Protein AF-A0A2V9LZD2-F1 (afdb_monomer)

pLDDT: mean 93.72, std 5.72, range [60.88, 98.38]

Radius of gyration: 17.39 Å; Cα contacts (8 Å, |Δi|>4): 161; chains: 1; bounding box: 40×26×59 Å

Structure (mmCIF, N/CA/C/O backbone):
data_AF-A0A2V9LZD2-F1
#
_entry.id   AF-A0A2V9LZD2-F1
#
loop_
_atom_site.group_PDB
_atom_site.id
_atom_site.type_symbol
_atom_site.label_atom_id
_atom_site.label_alt_id
_atom_site.label_comp_id
_atom_site.label_asym_id
_atom_site.label_entity_id
_atom_site.label_seq_id
_atom_site.pdbx_PDB_ins_code
_atom_site.Cartn_x
_atom_site.Cartn_y
_atom_site.Cartn_z
_atom_site.occupancy
_atom_site.B_iso_or_equiv
_atom_site.auth_seq_id
_atom_site.auth_comp_id
_atom_site.auth_asym_id
_atom_site.auth_atom_id
_atom_site.pdbx_PDB_model_num
ATOM 1 N N . MET A 1 1 ? 17.054 -5.452 39.200 1.00 61.38 1 MET A N 1
ATO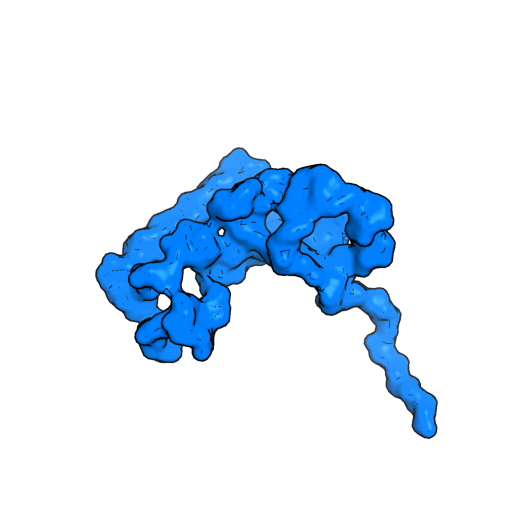M 2 C CA . MET A 1 1 ? 16.977 -4.293 38.286 1.00 61.38 1 MET A CA 1
ATOM 3 C C . MET A 1 1 ? 15.505 -4.018 38.043 1.00 61.38 1 MET A C 1
ATOM 5 O O . MET A 1 1 ? 14.839 -4.906 37.532 1.00 61.38 1 MET A O 1
ATOM 9 N N . MET A 1 2 ? 14.978 -2.873 38.482 1.00 60.88 2 MET A N 1
ATOM 10 C CA . MET A 1 2 ? 13.674 -2.409 37.992 1.00 60.88 2 MET A CA 1
ATOM 11 C C . MET A 1 2 ? 13.887 -1.893 36.565 1.00 60.88 2 MET A C 1
ATOM 13 O O . MET A 1 2 ? 14.880 -1.208 36.324 1.00 60.88 2 MET A O 1
ATOM 17 N N . GLY A 1 3 ? 13.041 -2.322 35.625 1.00 75.19 3 GLY A N 1
ATOM 18 C CA . GLY A 1 3 ? 13.155 -1.955 34.212 1.00 75.19 3 GLY A CA 1
ATOM 19 C C . GLY A 1 3 ? 13.044 -0.446 34.010 1.00 75.19 3 GLY A C 1
ATOM 20 O O . GLY A 1 3 ? 12.364 0.234 34.777 1.00 75.19 3 GLY A O 1
ATOM 21 N N . VAL A 1 4 ? 13.742 0.063 32.997 1.00 83.00 4 VAL A N 1
ATOM 22 C CA . VAL A 1 4 ? 13.623 1.454 32.548 1.00 83.00 4 VAL A CA 1
ATOM 23 C C . VAL A 1 4 ? 12.194 1.672 32.040 1.00 83.00 4 VAL A C 1
ATOM 25 O O . VAL A 1 4 ? 11.663 0.829 31.316 1.00 83.00 4 VAL A O 1
ATOM 28 N N . ASP A 1 5 ? 11.556 2.766 32.459 1.00 87.50 5 ASP A N 1
ATOM 29 C CA . ASP A 1 5 ? 10.272 3.197 31.904 1.00 87.50 5 ASP A CA 1
ATOM 30 C C . ASP A 1 5 ? 10.512 3.812 30.518 1.00 87.50 5 ASP A C 1
ATOM 32 O O . ASP A 1 5 ? 11.096 4.888 30.396 1.00 87.50 5 ASP A O 1
ATOM 36 N N . GLU A 1 6 ? 10.084 3.101 29.476 1.00 87.56 6 GLU A N 1
ATOM 37 C CA . GLU A 1 6 ? 10.204 3.502 28.066 1.00 87.56 6 GLU A CA 1
ATOM 38 C C . GLU A 1 6 ? 8.985 4.325 27.585 1.00 87.56 6 GLU A C 1
ATOM 40 O O . GLU A 1 6 ? 8.823 4.586 26.389 1.00 87.56 6 GLU A O 1
ATOM 45 N N . GLY A 1 7 ? 8.104 4.734 28.505 1.00 89.44 7 GLY A N 1
ATOM 46 C CA . GLY A 1 7 ? 6.898 5.502 28.223 1.00 89.44 7 GLY A CA 1
ATOM 47 C C . GLY A 1 7 ? 5.656 4.645 27.930 1.00 89.44 7 GLY A C 1
ATOM 48 O O . GLY A 1 7 ? 5.675 3.414 28.018 1.00 89.44 7 GLY A O 1
ATOM 49 N N . PRO A 1 8 ? 4.519 5.286 27.593 1.00 90.88 8 PRO A N 1
ATOM 50 C CA . PRO A 1 8 ? 3.256 4.583 27.404 1.00 90.88 8 PRO A CA 1
ATOM 51 C C . PRO A 1 8 ? 3.283 3.661 26.179 1.00 90.88 8 PRO A C 1
ATOM 53 O O . PRO A 1 8 ? 3.869 3.973 25.140 1.00 90.88 8 PRO A O 1
ATOM 56 N N . ALA A 1 9 ? 2.553 2.545 26.263 1.00 89.31 9 ALA A N 1
ATOM 57 C CA . ALA A 1 9 ? 2.388 1.618 25.149 1.00 89.31 9 ALA A CA 1
ATOM 58 C C . ALA A 1 9 ? 1.769 2.322 23.925 1.00 89.31 9 ALA A C 1
ATOM 60 O O . ALA A 1 9 ? 0.589 2.675 23.911 1.00 89.31 9 ALA A O 1
ATOM 61 N N . ALA A 1 10 ? 2.568 2.499 22.872 1.00 90.25 10 ALA A N 1
ATOM 62 C CA . ALA A 1 10 ? 2.152 3.196 21.654 1.00 90.25 10 ALA A CA 1
ATOM 63 C C . ALA A 1 10 ? 1.600 2.263 20.553 1.00 90.25 10 ALA A C 1
ATOM 65 O O . ALA A 1 10 ? 1.087 2.749 19.542 1.00 90.25 10 ALA A O 1
ATOM 66 N N . TYR A 1 11 ? 1.655 0.938 20.750 1.00 92.25 11 TYR A N 1
ATOM 67 C CA . TYR A 1 11 ? 1.210 -0.085 19.782 1.00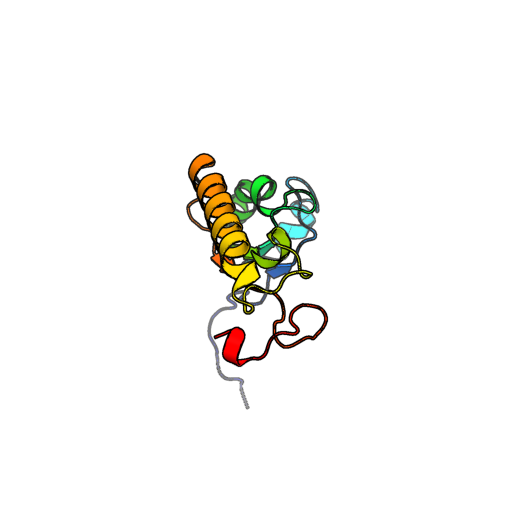 92.25 11 TYR A CA 1
ATOM 68 C C . TYR A 1 11 ? 1.935 -0.001 18.429 1.00 92.25 11 TYR A C 1
ATOM 70 O O . TYR A 1 11 ? 1.380 -0.356 17.395 1.00 92.25 11 TYR A O 1
ATOM 78 N N . ARG A 1 12 ? 3.189 0.475 18.430 1.00 89.69 12 ARG A N 1
ATOM 79 C CA . ARG A 1 12 ? 3.952 0.833 17.215 1.00 89.69 12 ARG A CA 1
ATOM 80 C C . ARG A 1 12 ? 4.127 -0.327 16.226 1.00 89.69 12 ARG A C 1
ATOM 82 O O . ARG A 1 12 ? 4.301 -0.067 15.047 1.00 89.69 12 ARG A O 1
ATOM 89 N N . ALA A 1 13 ? 4.061 -1.569 16.706 1.00 92.06 13 ALA A N 1
ATOM 90 C CA . ALA A 1 13 ? 4.199 -2.785 15.904 1.00 92.06 13 ALA A CA 1
ATOM 91 C C . ALA A 1 13 ? 2.857 -3.429 15.500 1.00 92.06 13 ALA A C 1
ATOM 93 O O . ALA A 1 13 ? 2.848 -4.541 14.985 1.00 92.06 13 ALA A O 1
ATOM 94 N N . THR A 1 14 ? 1.719 -2.770 15.742 1.00 95.94 14 THR A N 1
ATOM 95 C CA . THR A 1 14 ? 0.417 -3.306 15.316 1.00 95.94 14 THR A CA 1
ATOM 96 C C . THR A 1 14 ? 0.123 -2.846 13.896 1.00 95.94 14 THR A C 1
ATOM 98 O O . THR A 1 14 ? -0.478 -1.790 13.685 1.00 95.94 14 THR A O 1
ATOM 101 N N . GLY A 1 15 ? 0.564 -3.630 12.922 1.00 95.31 15 GLY A N 1
ATOM 102 C CA . GLY A 1 15 ? 0.261 -3.408 11.518 1.00 95.31 15 GLY A CA 1
ATOM 103 C C . GLY A 1 15 ? -0.011 -4.712 10.789 1.00 95.31 15 GLY A C 1
ATOM 104 O O . GLY A 1 15 ? 0.377 -5.783 11.256 1.00 95.31 15 GLY A O 1
ATOM 105 N N . PHE A 1 16 ? -0.693 -4.605 9.655 1.00 95.69 16 PHE A N 1
ATOM 106 C CA . PHE A 1 16 ? -1.098 -5.750 8.847 1.00 95.69 16 PHE A CA 1
ATOM 107 C C . PHE A 1 16 ? -0.640 -5.557 7.408 1.00 95.69 16 PHE A C 1
ATOM 109 O O . PHE A 1 16 ? -0.748 -4.461 6.857 1.00 95.69 16 PHE A O 1
ATOM 116 N N . LEU A 1 17 ? -0.120 -6.63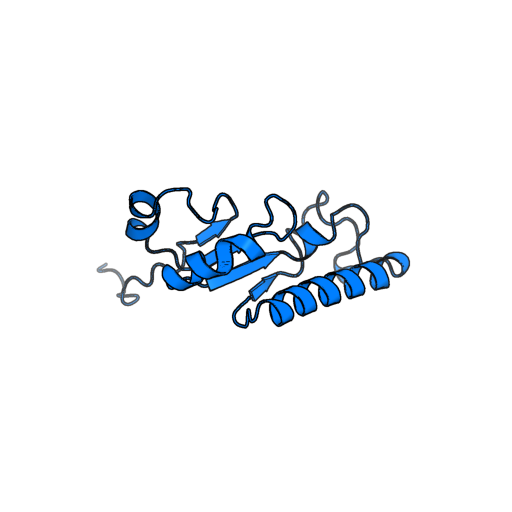0 6.825 1.00 95.25 17 LEU A N 1
ATOM 117 C CA . LEU A 1 17 ? 0.246 -6.715 5.420 1.00 95.25 17 LEU A CA 1
ATOM 118 C C . LEU A 1 17 ? -0.847 -7.534 4.729 1.00 95.25 17 LEU A C 1
ATOM 120 O O . LEU A 1 17 ? -1.013 -8.715 5.040 1.00 95.25 17 LEU A O 1
ATOM 124 N N . HIS A 1 18 ? -1.606 -6.887 3.843 1.00 92.38 18 HIS A N 1
ATOM 125 C CA . HIS A 1 18 ? -2.788 -7.455 3.177 1.00 92.38 18 HIS A CA 1
ATOM 126 C C . HIS A 1 18 ? -3.826 -8.037 4.158 1.00 92.38 18 HIS A C 1
ATOM 128 O O . HIS A 1 18 ? -3.850 -7.705 5.348 1.00 92.38 18 HIS A O 1
ATOM 134 N N . SER A 1 19 ? -4.693 -8.924 3.653 1.00 85.69 19 SER A N 1
ATOM 135 C CA . SER A 1 19 ? -5.706 -9.660 4.432 1.00 85.69 19 SER A CA 1
ATOM 136 C C . SER A 1 19 ? -6.749 -8.747 5.080 1.00 85.69 19 SER A C 1
ATOM 138 O O . SER A 1 19 ? -7.256 -9.019 6.172 1.00 85.69 19 SER A O 1
ATOM 140 N N . PHE A 1 20 ? -7.065 -7.649 4.398 1.00 90.44 20 PHE A N 1
ATOM 141 C CA . PHE A 1 20 ? -7.986 -6.628 4.867 1.00 90.44 20 PHE A CA 1
ATOM 142 C C . PHE A 1 20 ? -8.884 -6.177 3.719 1.00 90.44 20 PHE A C 1
ATOM 144 O O . PHE A 1 20 ? -8.400 -5.769 2.668 1.00 90.44 20 PHE A O 1
ATOM 151 N N . SER A 1 21 ? -10.196 -6.236 3.927 1.00 93.31 21 SER A N 1
ATOM 152 C CA . SER A 1 21 ? -11.202 -5.790 2.964 1.00 93.31 21 SER A CA 1
ATOM 153 C C . SER A 1 21 ? -12.094 -4.704 3.579 1.00 93.31 21 SER A C 1
ATOM 155 O O . SER A 1 21 ? -11.989 -4.411 4.777 1.00 93.31 21 SER A O 1
ATOM 157 N N . PRO A 1 22 ? -13.031 -4.113 2.820 1.00 95.50 22 PRO A N 1
ATOM 158 C CA . PRO A 1 22 ? -13.962 -3.130 3.372 1.00 95.50 22 PRO A CA 1
ATOM 159 C C . PRO A 1 22 ? -14.860 -3.666 4.497 1.00 95.50 22 PRO A C 1
ATOM 161 O O . PRO A 1 22 ? -15.442 -2.874 5.230 1.00 95.50 22 PRO A O 1
ATOM 164 N N . THR A 1 23 ? -14.999 -4.988 4.645 1.00 94.88 23 THR A N 1
ATOM 165 C CA . THR A 1 23 ? -15.918 -5.600 5.625 1.00 94.88 23 THR A CA 1
ATOM 166 C C . THR A 1 23 ? -15.335 -6.785 6.396 1.00 94.88 23 THR A C 1
ATOM 168 O O . THR A 1 23 ? -15.930 -7.207 7.387 1.00 94.88 23 THR A O 1
ATOM 171 N N . ALA A 1 24 ? -14.182 -7.322 5.986 1.00 94.62 24 ALA A N 1
ATOM 172 C CA . ALA A 1 24 ? -13.546 -8.479 6.611 1.00 94.62 24 ALA A CA 1
ATOM 173 C C . ALA A 1 24 ? -12.062 -8.213 6.941 1.00 94.62 24 ALA A C 1
ATOM 175 O O . ALA A 1 24 ? -11.408 -7.446 6.233 1.00 94.62 24 ALA A O 1
ATOM 176 N N . PRO A 1 25 ? -11.515 -8.821 8.010 1.00 95.06 25 PRO A N 1
ATOM 177 C CA . PRO A 1 25 ? -12.255 -9.430 9.129 1.00 95.06 25 PRO A CA 1
ATOM 178 C C . PRO A 1 25 ? -13.160 -8.397 9.821 1.00 95.06 25 PRO A C 1
ATOM 180 O O . PRO A 1 25 ? -12.986 -7.207 9.587 1.00 95.06 25 PRO A O 1
ATOM 183 N N . SER A 1 26 ? -14.148 -8.813 10.620 1.00 96.56 26 SER A N 1
ATOM 184 C CA . SER A 1 26 ? -15.074 -7.870 11.271 1.00 96.56 26 SER A CA 1
ATOM 185 C C . SER A 1 26 ? -14.360 -6.947 12.266 1.00 96.56 26 SER A C 1
ATOM 187 O O . SER A 1 26 ? -13.303 -7.285 12.804 1.00 96.56 26 SER A O 1
ATOM 189 N N . ASP A 1 27 ? -14.948 -5.783 12.547 1.00 96.31 27 ASP A N 1
ATOM 190 C CA . ASP A 1 27 ? -14.361 -4.806 13.475 1.00 96.31 27 ASP A CA 1
ATOM 191 C C . ASP A 1 27 ? -14.187 -5.360 14.898 1.00 96.31 27 ASP A C 1
ATOM 193 O O . ASP A 1 27 ? -13.216 -5.006 15.562 1.00 96.31 27 ASP A O 1
ATOM 197 N N . ASP A 1 28 ? -15.027 -6.306 15.329 1.00 97.44 28 ASP A N 1
ATOM 198 C CA . ASP A 1 28 ? -14.880 -6.994 16.623 1.00 97.44 28 ASP A CA 1
ATOM 199 C C . ASP A 1 28 ? -13.560 -7.772 16.749 1.00 97.44 28 ASP A C 1
ATOM 201 O O . ASP A 1 28 ? -13.086 -8.017 17.857 1.00 97.44 28 ASP A O 1
ATOM 205 N N . LEU A 1 29 ? -12.942 -8.147 15.624 1.00 96.56 29 LEU A N 1
ATOM 206 C CA . LEU A 1 29 ? -11.624 -8.783 15.589 1.00 96.56 29 LEU A CA 1
ATOM 207 C C . LEU A 1 29 ? -10.493 -7.767 15.395 1.00 96.56 29 LEU A C 1
ATOM 209 O O . LEU A 1 29 ? -9.387 -7.987 15.882 1.00 96.56 29 LEU A O 1
ATOM 213 N N . VAL A 1 30 ? -10.752 -6.660 14.693 1.00 96.44 30 VAL A N 1
ATOM 214 C CA . VAL A 1 30 ? -9.721 -5.679 14.311 1.00 96.44 30 VAL A CA 1
ATOM 215 C C . VAL A 1 30 ? -9.515 -4.613 15.384 1.00 96.44 30 VAL A C 1
ATOM 217 O O . VAL A 1 30 ? -8.379 -4.328 15.765 1.00 96.44 30 VAL A O 1
ATOM 220 N N . VAL A 1 31 ? -10.596 -4.023 15.897 1.00 96.50 31 VAL A N 1
ATOM 221 C CA . VAL A 1 31 ? -10.553 -2.909 16.856 1.00 96.50 31 VAL A CA 1
ATOM 222 C C . VAL A 1 31 ? -9.772 -3.264 18.129 1.00 96.50 31 VAL A C 1
ATOM 224 O O . VAL A 1 31 ? -8.935 -2.450 18.537 1.00 96.50 31 VAL A O 1
ATOM 227 N N . PRO A 1 32 ? -9.932 -4.459 18.741 1.00 96.38 32 PRO A N 1
ATOM 228 C CA . PRO A 1 32 ? -9.174 -4.817 19.941 1.00 96.38 32 PRO A CA 1
ATOM 229 C C . PRO A 1 32 ? -7.654 -4.844 19.741 1.00 96.38 32 PRO A C 1
ATOM 231 O O . PRO A 1 32 ? -6.914 -4.633 20.704 1.00 96.38 32 PRO A O 1
ATOM 234 N N . LEU A 1 33 ? -7.184 -5.064 18.507 1.00 95.69 33 LEU A N 1
ATOM 235 C CA . LEU A 1 33 ? -5.757 -5.113 18.181 1.00 95.69 33 LEU A CA 1
ATOM 236 C C . LEU A 1 33 ? -5.115 -3.721 18.172 1.00 95.69 33 LEU A C 1
ATOM 238 O O . LEU A 1 33 ? -3.905 -3.626 18.340 1.00 95.69 33 LEU A O 1
ATOM 242 N N . LYS A 1 34 ? -5.909 -2.645 18.056 1.00 96.25 34 LYS A N 1
ATOM 243 C CA . LYS A 1 34 ? -5.446 -1.244 17.986 1.00 96.25 34 LYS A CA 1
AT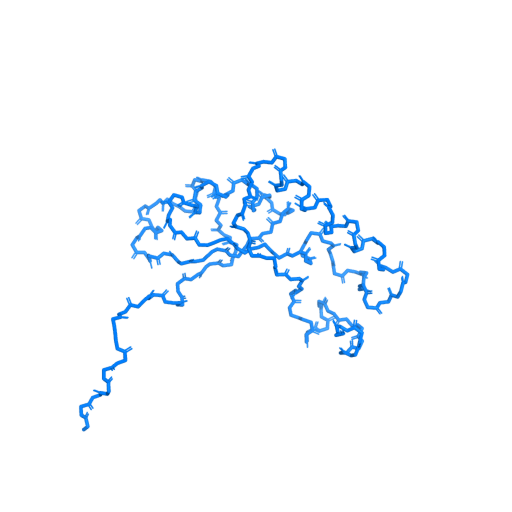OM 244 C C . LYS A 1 34 ? -4.501 -1.004 16.793 1.00 96.25 34 LYS A C 1
ATOM 246 O O . LYS A 1 34 ? -3.358 -0.578 17.000 1.00 96.25 34 LYS A O 1
ATOM 251 N N . PRO A 1 35 ? -4.955 -1.279 15.551 1.00 96.44 35 PRO A N 1
ATOM 252 C CA . PRO A 1 35 ? -4.138 -1.122 14.349 1.00 96.44 35 PRO A CA 1
ATOM 253 C C . PRO A 1 35 ? -3.540 0.280 14.249 1.00 96.44 35 PRO A C 1
ATOM 255 O O . PRO A 1 35 ? -4.204 1.283 14.510 1.00 96.44 35 PRO A O 1
ATOM 258 N N . ARG A 1 36 ? -2.279 0.352 13.828 1.00 96.81 36 ARG A N 1
ATOM 259 C CA . ARG A 1 36 ? -1.583 1.608 13.526 1.00 96.81 36 ARG A CA 1
ATOM 260 C C . ARG A 1 36 ? -1.320 1.791 12.040 1.00 96.81 36 ARG A C 1
ATOM 262 O O . ARG A 1 36 ? -1.224 2.933 11.595 1.00 96.81 36 ARG A O 1
ATOM 269 N N . MET A 1 37 ? -1.221 0.701 11.283 1.00 97.12 37 MET A N 1
ATOM 270 C CA . MET A 1 37 ? -0.906 0.745 9.859 1.00 97.12 37 MET A CA 1
ATOM 271 C C . MET A 1 37 ? -1.451 -0.475 9.114 1.00 97.12 37 MET A C 1
ATOM 273 O O . MET A 1 37 ? -1.439 -1.586 9.639 1.00 97.12 37 MET A O 1
ATOM 277 N N . PHE A 1 38 ? -1.864 -0.261 7.871 1.00 97.44 38 PHE A N 1
ATOM 278 C CA . PHE A 1 38 ? -2.137 -1.318 6.903 1.00 97.44 38 PHE A CA 1
ATOM 279 C C . PHE A 1 38 ? -1.268 -1.094 5.668 1.00 97.44 38 PHE A C 1
ATOM 281 O O . PHE A 1 38 ? -1.299 -0.001 5.100 1.00 97.44 38 PHE A O 1
ATOM 288 N N . ARG A 1 39 ? -0.504 -2.112 5.267 1.00 97.75 39 ARG A N 1
ATOM 289 C CA . ARG A 1 39 ? 0.256 -2.133 4.015 1.00 97.75 39 ARG A CA 1
ATOM 290 C C . ARG A 1 39 ? -0.523 -2.946 2.988 1.00 97.75 39 ARG A C 1
ATOM 292 O O . ARG A 1 39 ? -0.720 -4.144 3.183 1.00 97.75 39 ARG A O 1
ATOM 299 N N . LEU A 1 40 ? -0.995 -2.277 1.944 1.00 96.75 40 LEU A N 1
ATOM 300 C CA . LEU A 1 40 ? -1.967 -2.791 0.979 1.00 96.75 40 LEU A CA 1
ATOM 301 C C . LEU A 1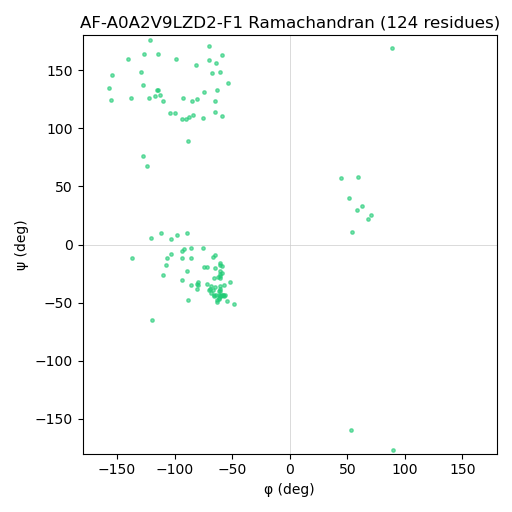 40 ? -1.449 -2.646 -0.455 1.00 96.75 40 LEU A C 1
ATOM 303 O O . LEU A 1 40 ? -0.518 -1.885 -0.721 1.00 96.75 40 LEU A O 1
ATOM 307 N N . ASN A 1 41 ? -2.084 -3.358 -1.382 1.00 94.38 41 ASN A N 1
ATOM 308 C CA . ASN A 1 41 ? -1.767 -3.306 -2.807 1.00 94.38 41 ASN A CA 1
ATOM 309 C C . ASN A 1 41 ? -2.934 -2.710 -3.628 1.00 94.38 41 ASN A C 1
ATOM 311 O O . ASN A 1 41 ? -4.062 -2.631 -3.141 1.00 94.38 41 ASN A O 1
ATOM 315 N N . ALA A 1 42 ? -2.673 -2.294 -4.870 1.00 94.62 42 ALA A N 1
ATOM 316 C CA . ALA A 1 42 ? -3.676 -1.684 -5.755 1.00 94.62 42 ALA A CA 1
ATOM 317 C C . ALA A 1 42 ? -4.218 -2.626 -6.850 1.00 94.62 42 ALA A C 1
ATOM 319 O O . ALA A 1 42 ? -4.964 -2.181 -7.718 1.00 94.62 42 ALA A O 1
ATOM 320 N N . VAL A 1 43 ? -3.834 -3.909 -6.850 1.00 89.69 43 VAL A N 1
ATOM 321 C CA . VAL A 1 43 ? -4.137 -4.855 -7.941 1.00 89.69 43 VAL A CA 1
ATOM 322 C C . VAL A 1 43 ? -4.959 -6.040 -7.443 1.00 89.69 43 VAL A C 1
ATOM 324 O O . VAL A 1 43 ? -6.118 -6.186 -7.825 1.00 89.69 43 VAL A O 1
ATOM 327 N N . PHE A 1 44 ? -4.393 -6.871 -6.570 1.00 82.12 44 PHE A N 1
ATOM 328 C CA . PHE A 1 44 ? -5.087 -7.974 -5.910 1.00 82.12 44 PHE A CA 1
ATOM 329 C C . PHE A 1 44 ? -6.178 -7.425 -4.991 1.00 82.12 44 PHE A C 1
ATOM 331 O O . PHE A 1 44 ? -5.888 -6.711 -4.031 1.00 82.12 44 PHE A O 1
ATOM 338 N N . ASP A 1 45 ? -7.432 -7.723 -5.337 1.00 84.44 45 ASP A N 1
ATOM 339 C CA . ASP A 1 45 ? -8.662 -7.260 -4.673 1.00 84.44 45 ASP A CA 1
ATOM 340 C C . ASP A 1 45 ? -8.792 -5.739 -4.510 1.00 84.44 45 ASP A C 1
ATOM 342 O O . ASP A 1 45 ? -9.711 -5.245 -3.853 1.00 84.44 45 ASP A O 1
ATOM 346 N N . ASN A 1 46 ? -7.907 -4.983 -5.163 1.00 91.75 46 ASN A N 1
ATOM 347 C CA . ASN A 1 46 ? -7.884 -3.534 -5.135 1.00 91.75 46 ASN A CA 1
ATOM 348 C C . ASN A 1 46 ? -7.902 -2.956 -3.702 1.00 91.75 46 ASN A C 1
ATOM 350 O O . ASN A 1 46 ? -8.630 -2.001 -3.402 1.00 91.75 46 ASN A O 1
ATOM 354 N N . GLU A 1 47 ? -7.155 -3.590 -2.792 1.00 94.50 47 GLU A N 1
ATOM 355 C CA . GLU A 1 47 ? -7.224 -3.341 -1.348 1.00 94.50 47 GLU A CA 1
ATOM 356 C C . GLU A 1 47 ? -7.021 -1.862 -1.005 1.00 94.50 47 GLU A C 1
ATOM 358 O O . GLU A 1 47 ? -7.813 -1.284 -0.266 1.00 94.50 47 GLU A O 1
ATOM 363 N N . ALA A 1 48 ? -5.986 -1.217 -1.549 1.00 95.38 48 ALA A N 1
ATOM 364 C CA . ALA A 1 48 ? -5.652 0.159 -1.196 1.00 95.38 48 ALA A CA 1
ATOM 365 C C . ALA A 1 48 ? -6.794 1.136 -1.516 1.00 95.38 48 ALA A C 1
ATOM 367 O O . ALA A 1 48 ? -7.077 2.043 -0.731 1.00 95.38 48 ALA A O 1
ATOM 368 N N . TRP A 1 49 ? -7.491 0.932 -2.638 1.00 96.12 49 TRP A N 1
ATOM 369 C CA . TRP A 1 49 ? -8.574 1.822 -3.050 1.00 96.12 49 TRP A CA 1
ATOM 370 C C . TRP A 1 49 ? -9.880 1.523 -2.329 1.00 96.12 49 TRP A C 1
ATOM 372 O O . TRP A 1 49 ? -10.606 2.441 -1.949 1.00 96.12 49 TRP A O 1
ATOM 382 N N . THR A 1 50 ? -10.175 0.245 -2.106 1.00 96.31 50 THR A N 1
ATOM 383 C CA . THR A 1 50 ? -11.434 -0.172 -1.484 1.00 96.31 50 THR A CA 1
ATOM 384 C C . THR A 1 50 ? -11.411 -0.013 0.037 1.00 96.31 50 THR A C 1
ATOM 386 O O . THR A 1 50 ? -12.433 0.321 0.639 1.00 96.31 50 THR A O 1
ATOM 389 N N . CYS A 1 51 ? -10.251 -0.182 0.674 1.00 96.94 51 CYS A N 1
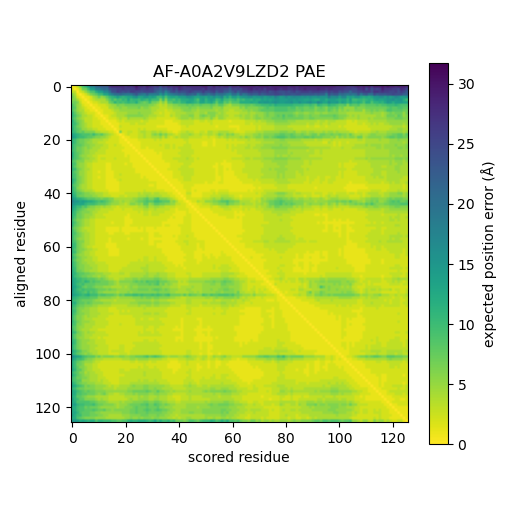ATOM 390 C CA . CYS A 1 51 ? -10.115 -0.178 2.130 1.00 96.94 51 CYS A CA 1
ATOM 391 C C . CYS A 1 51 ? -9.755 1.181 2.733 1.00 96.94 51 CYS A C 1
ATOM 393 O O . CYS A 1 51 ? -9.853 1.319 3.955 1.00 96.94 51 CYS A O 1
ATOM 395 N N . TYR A 1 52 ? -9.369 2.186 1.934 1.00 97.44 52 TYR A N 1
ATOM 396 C CA . TYR A 1 52 ? -8.889 3.482 2.438 1.00 97.44 52 TYR A CA 1
ATOM 397 C C . TYR A 1 52 ? -9.813 4.085 3.505 1.00 97.44 52 TYR A C 1
ATOM 399 O O . TYR A 1 52 ? -9.369 4.400 4.610 1.00 97.44 52 TYR A O 1
ATOM 407 N N . ALA A 1 53 ? -11.116 4.180 3.221 1.00 96.75 53 ALA A N 1
ATOM 408 C CA . ALA A 1 53 ? -12.089 4.753 4.151 1.00 96.75 53 ALA A CA 1
ATOM 409 C C . ALA A 1 53 ? -12.114 4.012 5.498 1.00 96.75 53 ALA A C 1
ATOM 411 O O . ALA A 1 53 ? -12.104 4.644 6.555 1.00 96.75 53 ALA A O 1
ATOM 412 N N . ARG A 1 54 ? -12.076 2.675 5.467 1.00 97.12 54 ARG A N 1
ATOM 413 C CA . ARG A 1 54 ? -12.075 1.844 6.674 1.00 97.12 54 ARG A CA 1
ATOM 414 C C . ARG A 1 54 ? -10.775 1.990 7.464 1.00 97.12 54 ARG A C 1
ATOM 416 O O . ARG A 1 54 ? -10.816 2.130 8.683 1.00 97.12 54 ARG A O 1
ATOM 423 N N . VAL A 1 55 ? -9.625 2.037 6.788 1.00 97.38 55 VAL A N 1
ATOM 424 C CA . VAL A 1 55 ? -8.325 2.304 7.431 1.00 97.38 55 VAL A CA 1
ATOM 425 C C . VAL A 1 55 ? -8.365 3.629 8.199 1.00 97.38 55 VAL A C 1
ATOM 427 O O . VAL A 1 55 ? -7.930 3.690 9.352 1.00 97.38 55 VAL A O 1
ATOM 430 N N . LYS A 1 56 ? -8.948 4.678 7.602 1.00 97.19 56 LYS A N 1
ATOM 431 C CA . LYS A 1 56 ? -9.087 5.987 8.256 1.00 97.19 56 LYS A CA 1
ATOM 432 C C . LYS A 1 56 ? -10.087 5.971 9.410 1.00 97.19 56 LYS A C 1
ATOM 434 O O . LYS A 1 56 ? -9.801 6.566 10.445 1.00 97.19 56 LYS A O 1
ATOM 439 N N . GLN A 1 57 ? -11.201 5.251 9.287 1.00 96.69 57 GLN A N 1
ATOM 440 C CA . GLN A 1 57 ? -12.158 5.058 10.387 1.00 96.69 57 GLN A C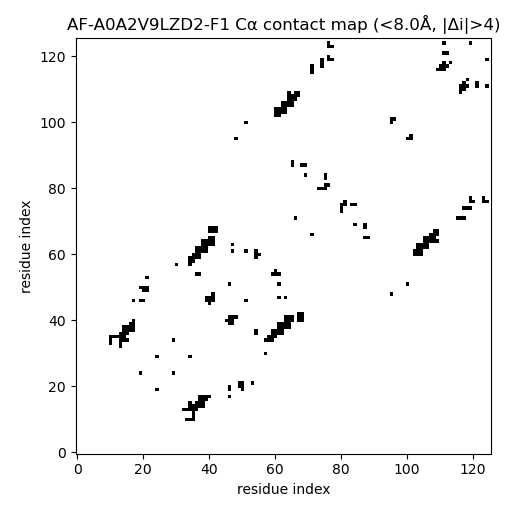A 1
ATOM 441 C C . GLN A 1 57 ? -11.525 4.360 11.599 1.00 96.69 57 GLN A C 1
ATOM 443 O O . GLN A 1 57 ? -11.826 4.714 12.736 1.00 96.69 57 GLN A O 1
ATOM 448 N N . LEU A 1 58 ? -10.599 3.425 11.368 1.00 96.38 58 LEU A N 1
ATOM 449 C CA . LEU A 1 58 ? -9.825 2.759 12.421 1.00 96.38 58 LEU A CA 1
ATOM 450 C C . LEU A 1 58 ? -8.718 3.645 13.026 1.00 96.38 58 LEU A C 1
ATOM 452 O O . LEU A 1 58 ? -8.023 3.213 13.946 1.00 96.38 58 LEU A O 1
ATOM 456 N N . GLY A 1 59 ? -8.523 4.869 12.521 1.00 96.12 59 GLY A N 1
ATOM 457 C CA . GLY A 1 59 ? -7.459 5.773 12.963 1.00 96.12 59 GLY A CA 1
ATOM 458 C C . GLY A 1 59 ? -6.05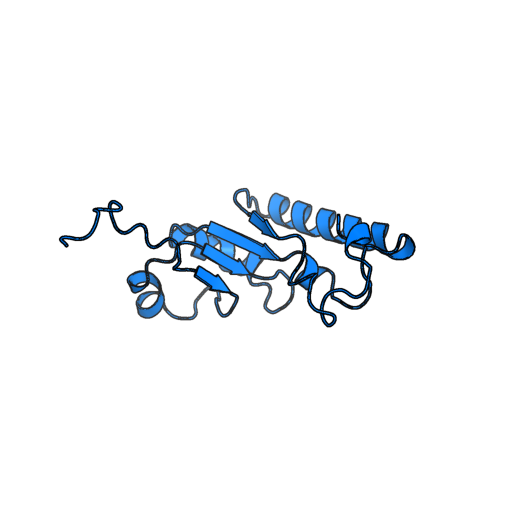0 5.295 12.592 1.00 96.12 59 GLY A C 1
ATOM 459 O O . GLY A 1 59 ? -5.078 5.691 13.239 1.00 96.12 59 GLY A O 1
ATOM 460 N N . ALA A 1 60 ? -5.935 4.429 11.582 1.00 96.69 60 ALA A N 1
ATOM 461 C CA . ALA A 1 60 ? -4.675 3.857 11.127 1.00 96.69 60 ALA A CA 1
ATOM 462 C C . ALA A 1 60 ? -4.121 4.587 9.890 1.00 96.69 60 ALA A C 1
ATOM 464 O O . ALA A 1 60 ? -4.828 5.263 9.132 1.00 96.69 60 ALA A O 1
ATOM 465 N N . LYS A 1 61 ? -2.816 4.433 9.669 1.00 97.31 61 LYS A N 1
ATOM 466 C CA . LYS A 1 61 ? -2.152 4.851 8.432 1.00 97.31 61 LYS A CA 1
ATOM 467 C C . LYS A 1 61 ? -2.339 3.804 7.339 1.00 97.31 61 LYS A C 1
ATOM 469 O O . LYS A 1 61 ? -2.506 2.620 7.632 1.00 97.31 61 LYS A O 1
ATOM 474 N N . MET A 1 62 ? -2.264 4.245 6.090 1.00 97.31 62 MET A N 1
ATOM 475 C CA . MET A 1 62 ? -2.218 3.351 4.939 1.00 97.31 62 MET A CA 1
ATOM 476 C C . MET A 1 62 ? -0.862 3.492 4.260 1.00 97.31 62 MET A C 1
ATOM 478 O O . MET A 1 62 ? -0.420 4.614 4.023 1.00 97.31 62 MET A O 1
ATOM 482 N N . GLN A 1 63 ? -0.242 2.363 3.945 1.00 98.12 63 GLN A N 1
ATOM 483 C CA . GLN A 1 63 ? 0.924 2.273 3.082 1.00 98.12 63 GLN A CA 1
ATOM 484 C C . GLN A 1 63 ? 0.534 1.480 1.829 1.00 98.12 63 GLN A C 1
ATOM 486 O O . GLN A 1 63 ? -0.116 0.441 1.943 1.00 98.12 63 GLN A O 1
ATOM 491 N N . LEU A 1 64 ? 0.890 1.972 0.645 1.00 97.81 64 LEU A N 1
ATOM 492 C CA . LEU A 1 64 ? 0.667 1.301 -0.634 1.00 97.81 64 LEU A CA 1
ATOM 493 C C . LEU A 1 64 ? 2.010 0.848 -1.197 1.00 97.81 64 LEU A C 1
ATOM 495 O O . LEU A 1 64 ? 2.892 1.680 -1.406 1.00 97.81 64 LEU A O 1
ATOM 499 N N . VAL A 1 65 ? 2.153 -0.449 -1.473 1.00 97.31 65 VAL A N 1
ATOM 500 C CA . VAL A 1 65 ? 3.340 -0.998 -2.148 1.00 97.31 65 VAL A CA 1
ATOM 501 C C . VAL A 1 65 ? 3.217 -0.864 -3.669 1.00 97.31 65 VAL A C 1
ATOM 503 O O . VAL A 1 65 ? 2.378 -1.491 -4.317 1.00 97.31 65 VAL A O 1
ATOM 506 N N . VAL A 1 66 ? 4.050 -0.003 -4.252 1.00 97.56 66 VAL A N 1
ATOM 507 C CA . VAL A 1 66 ? 4.004 0.368 -5.674 1.00 97.56 66 VAL A CA 1
ATOM 508 C C . VAL A 1 66 ? 4.448 -0.797 -6.558 1.00 97.56 66 VAL A C 1
ATOM 510 O O . VAL A 1 66 ? 3.836 -1.052 -7.596 1.00 97.56 66 VAL A O 1
ATOM 513 N N . SER A 1 67 ? 5.470 -1.550 -6.141 1.00 96.50 67 SER A N 1
ATOM 514 C CA . SER A 1 67 ? 5.998 -2.679 -6.916 1.00 96.50 67 SER A CA 1
ATOM 515 C C . SER A 1 67 ? 4.983 -3.802 -7.139 1.00 96.50 67 SER A C 1
ATOM 517 O O . SER A 1 67 ? 5.043 -4.453 -8.175 1.00 96.50 67 SER A O 1
ATOM 519 N N . ASP A 1 68 ? 4.003 -3.987 -6.249 1.00 95.56 68 ASP A N 1
ATOM 520 C CA . ASP A 1 68 ? 2.909 -4.947 -6.471 1.00 95.56 68 ASP A CA 1
ATOM 521 C C . ASP A 1 68 ? 2.011 -4.534 -7.641 1.00 95.56 68 ASP A C 1
ATOM 523 O O . ASP A 1 68 ? 1.436 -5.385 -8.316 1.00 95.56 68 ASP A O 1
ATOM 527 N N . SER A 1 69 ? 1.912 -3.227 -7.898 1.00 95.69 69 SER A N 1
ATOM 528 C CA . SER A 1 69 ? 1.137 -2.684 -9.018 1.00 95.69 69 SER A CA 1
ATOM 529 C C . SER A 1 69 ? 1.888 -2.769 -10.338 1.00 95.69 69 SER A C 1
ATOM 531 O O . SER A 1 69 ? 1.295 -2.986 -11.390 1.00 95.69 69 SER A O 1
ATOM 533 N N . TYR A 1 70 ? 3.205 -2.606 -10.273 1.00 95.88 70 TYR A N 1
ATOM 534 C CA . TYR A 1 70 ? 4.082 -2.667 -11.431 1.00 95.88 70 TYR A CA 1
ATOM 535 C C . TYR A 1 70 ? 4.419 -4.105 -11.864 1.00 95.88 70 TYR A C 1
ATOM 537 O O . TYR A 1 70 ? 4.570 -4.387 -13.053 1.00 95.88 70 TYR A O 1
ATOM 545 N N . GLY A 1 71 ? 4.528 -5.020 -10.899 1.00 94.69 71 GLY A N 1
ATOM 546 C CA . GLY A 1 71 ? 4.987 -6.390 -11.096 1.00 94.69 71 GLY A CA 1
ATOM 547 C C . GLY A 1 71 ? 6.506 -6.553 -10.964 1.00 94.69 71 GLY A C 1
ATOM 548 O O . GLY A 1 71 ? 7.277 -5.595 -10.913 1.00 94.69 71 GLY A O 1
ATOM 549 N N . TYR A 1 72 ? 6.954 -7.810 -10.915 1.00 94.31 72 TYR A N 1
ATOM 550 C CA . TYR A 1 72 ? 8.339 -8.170 -10.573 1.00 94.31 72 TYR A CA 1
ATOM 551 C C . TYR A 1 72 ? 9.147 -8.760 -11.736 1.00 94.31 72 TYR A C 1
ATOM 553 O O . TYR A 1 72 ? 10.268 -9.223 -11.530 1.00 94.31 72 TYR A O 1
ATOM 561 N N . ASP A 1 73 ? 8.615 -8.704 -12.959 1.00 91.75 73 ASP A N 1
ATOM 562 C CA . ASP A 1 73 ? 9.266 -9.268 -14.149 1.00 91.75 73 ASP A CA 1
ATOM 563 C C . ASP A 1 73 ? 10.212 -8.279 -14.860 1.00 91.75 73 ASP A C 1
ATOM 565 O O . ASP A 1 73 ? 11.137 -8.697 -15.555 1.00 91.75 73 ASP A O 1
ATOM 569 N N . ASN A 1 74 ? 10.019 -6.966 -14.672 1.00 92.25 74 ASN A N 1
ATOM 570 C CA . ASN A 1 74 ? 10.688 -5.913 -15.450 1.00 92.25 74 ASN A CA 1
ATOM 571 C C . ASN A 1 74 ? 11.383 -4.861 -14.5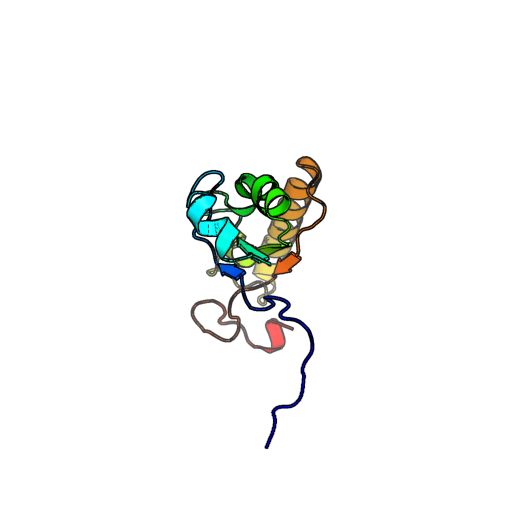65 1.00 92.25 74 ASN A C 1
ATOM 573 O O . ASN A 1 74 ? 10.876 -3.761 -14.415 1.00 92.25 74 ASN A O 1
ATOM 577 N N . TRP A 1 75 ? 12.544 -5.124 -13.963 1.00 92.00 75 TRP A N 1
ATOM 578 C CA . TRP A 1 75 ? 13.086 -4.212 -12.931 1.00 92.00 75 TRP A CA 1
ATOM 579 C C . TRP A 1 75 ? 13.468 -2.806 -13.449 1.00 92.00 75 TRP A C 1
ATOM 581 O O . TRP A 1 75 ? 14.339 -2.704 -14.317 1.00 92.00 75 TRP A O 1
ATOM 591 N N . PRO A 1 76 ? 12.918 -1.713 -12.875 1.00 92.25 76 PRO A N 1
ATOM 592 C CA . PRO A 1 76 ? 13.161 -0.332 -13.320 1.00 92.25 76 PRO A CA 1
ATOM 593 C C . PRO A 1 76 ? 14.629 0.107 -13.289 1.00 92.25 76 PRO A C 1
ATOM 595 O O . PRO A 1 76 ? 15.009 1.051 -13.977 1.00 92.25 76 PRO A O 1
ATOM 598 N N . GLY A 1 77 ? 15.470 -0.607 -12.533 1.00 88.44 77 GLY A N 1
ATOM 599 C CA . GLY A 1 77 ? 16.920 -0.428 -12.529 1.00 88.44 77 GLY A CA 1
ATOM 600 C C . GLY A 1 77 ? 17.584 -0.680 -13.892 1.00 88.44 77 GLY A C 1
ATOM 601 O O . GLY A 1 77 ? 18.728 -0.274 -14.108 1.00 88.44 77 GLY A O 1
ATOM 602 N N . TYR A 1 78 ? 16.894 -1.330 -14.836 1.00 88.12 78 TYR A N 1
ATOM 603 C CA . TYR A 1 78 ? 17.280 -1.347 -16.245 1.00 88.12 78 TYR A CA 1
ATOM 604 C C . TYR A 1 78 ? 16.574 -0.225 -17.007 1.00 88.12 78 TYR A C 1
ATOM 606 O O . TYR A 1 78 ? 15.347 -0.153 -17.035 1.00 88.12 78 TYR A O 1
ATOM 614 N N . ASN A 1 79 ? 17.352 0.607 -17.706 1.00 86.88 79 ASN A N 1
ATOM 615 C CA . ASN A 1 79 ? 16.855 1.806 -18.391 1.00 86.88 79 ASN A CA 1
ATOM 616 C C . ASN A 1 79 ? 15.660 1.554 -19.325 1.00 86.88 79 ASN A C 1
ATOM 618 O O . ASN A 1 79 ? 14.805 2.427 -19.441 1.00 86.88 79 ASN A O 1
ATOM 622 N N . GLN A 1 80 ? 15.565 0.380 -19.965 1.00 94.00 80 GLN A N 1
ATOM 623 C CA . GLN A 1 80 ? 14.435 0.067 -20.849 1.00 94.00 80 GLN A CA 1
ATOM 624 C C . GLN A 1 80 ? 13.078 -0.029 -20.128 1.00 94.00 80 GLN A C 1
ATOM 626 O O . GLN A 1 80 ? 12.042 0.086 -20.773 1.00 94.00 80 GLN A O 1
ATOM 631 N N . TYR A 1 81 ? 13.073 -0.235 -18.809 1.00 93.44 81 TYR A N 1
ATOM 632 C CA . TYR A 1 81 ? 11.865 -0.412 -18.000 1.00 93.44 81 TYR A CA 1
ATOM 633 C C . TYR A 1 81 ? 11.499 0.837 -17.188 1.00 93.44 81 TYR A C 1
ATOM 635 O O . TYR A 1 81 ? 10.409 0.919 -16.624 1.00 93.44 81 TYR A O 1
ATOM 643 N N . LYS A 1 82 ? 12.377 1.847 -17.173 1.00 91.69 82 LYS A N 1
ATOM 644 C CA . LYS A 1 82 ? 12.202 3.073 -16.389 1.00 91.69 82 LYS A CA 1
ATOM 645 C C . LYS A 1 82 ? 10.904 3.819 -16.716 1.00 91.69 82 LYS A C 1
ATOM 647 O O . LYS A 1 82 ? 10.204 4.239 -15.805 1.00 91.69 82 LYS A O 1
ATOM 652 N N . SER A 1 83 ? 10.553 3.965 -17.993 1.00 95.88 83 SER A N 1
ATOM 653 C CA . SER A 1 83 ? 9.340 4.708 -18.366 1.00 95.88 83 SER A CA 1
ATOM 654 C C . SER A 1 83 ? 8.059 4.007 -17.914 1.00 95.88 83 SER A C 1
ATOM 656 O O . SER A 1 83 ? 7.149 4.670 -17.436 1.00 95.88 83 SER A O 1
ATOM 658 N N . ALA A 1 84 ? 7.994 2.674 -18.001 1.00 96.81 84 ALA A N 1
ATOM 659 C CA . ALA A 1 84 ? 6.829 1.916 -17.536 1.00 96.81 84 ALA A CA 1
ATOM 660 C C . ALA A 1 84 ? 6.636 2.041 -16.013 1.00 96.81 84 ALA A C 1
ATOM 662 O O . ALA A 1 84 ? 5.511 2.149 -15.524 1.00 96.81 84 ALA A O 1
ATOM 663 N N . TRP A 1 85 ? 7.743 2.080 -15.271 1.00 96.44 85 TRP A N 1
ATOM 664 C CA . TRP A 1 85 ? 7.746 2.348 -13.837 1.00 96.44 85 TRP A CA 1
ATOM 665 C C . TRP A 1 85 ? 7.216 3.742 -13.492 1.00 96.44 85 TRP A C 1
ATOM 667 O O . TRP A 1 85 ? 6.320 3.876 -12.661 1.00 96.44 85 TRP A O 1
ATOM 677 N N . GLU A 1 86 ? 7.729 4.776 -14.164 1.00 96.50 86 GLU A N 1
ATOM 678 C CA . GLU A 1 86 ? 7.283 6.160 -13.971 1.00 96.50 86 GLU A CA 1
ATOM 679 C C . GLU A 1 86 ? 5.795 6.329 -14.313 1.00 96.50 86 GLU A C 1
ATOM 681 O O . GLU A 1 86 ? 5.071 6.985 -13.565 1.00 96.50 86 GLU A O 1
ATOM 686 N N . THR A 1 87 ? 5.314 5.683 -15.383 1.00 98.06 87 THR A N 1
ATOM 687 C CA . THR A 1 87 ? 3.882 5.642 -15.719 1.00 98.06 87 THR A CA 1
ATOM 688 C C . THR A 1 87 ? 3.063 4.980 -14.614 1.00 98.06 87 THR A C 1
ATOM 690 O O . THR A 1 87 ? 2.051 5.537 -14.207 1.00 98.06 87 THR A O 1
ATOM 693 N N . THR A 1 88 ? 3.523 3.857 -14.057 1.00 97.69 88 THR A N 1
ATOM 694 C CA . THR A 1 88 ? 2.802 3.172 -12.970 1.00 97.69 88 THR A CA 1
ATOM 695 C C . THR A 1 88 ? 2.660 4.061 -11.736 1.00 97.69 88 THR A C 1
ATOM 697 O O . THR A 1 88 ? 1.579 4.151 -11.161 1.00 97.69 88 THR A O 1
ATOM 700 N N . ILE A 1 89 ? 3.725 4.767 -11.343 1.00 97.88 89 ILE A N 1
ATOM 701 C CA . ILE A 1 89 ? 3.658 5.731 -10.236 1.00 97.88 89 ILE A CA 1
ATOM 702 C C . ILE A 1 89 ? 2.656 6.846 -10.557 1.00 97.88 89 ILE A C 1
ATOM 704 O O . ILE A 1 89 ? 1.824 7.179 -9.711 1.00 97.88 89 ILE A O 1
ATOM 708 N N . ALA A 1 90 ? 2.724 7.418 -11.763 1.00 98.38 90 ALA A N 1
ATOM 709 C CA . ALA A 1 90 ? 1.838 8.502 -12.176 1.00 98.38 90 ALA A CA 1
ATOM 710 C C . ALA A 1 90 ? 0.360 8.083 -12.134 1.00 98.38 90 ALA A C 1
ATOM 712 O O . ALA A 1 90 ? -0.464 8.825 -11.601 1.00 98.38 90 ALA A O 1
ATOM 713 N N . ASP A 1 91 ? 0.042 6.883 -12.621 1.00 98.25 91 ASP A N 1
ATOM 714 C CA . ASP A 1 91 ? -1.321 6.353 -12.643 1.00 98.25 91 ASP A CA 1
ATOM 715 C C . ASP A 1 91 ? -1.863 6.117 -11.227 1.00 98.25 91 ASP A C 1
ATOM 717 O O . ASP A 1 91 ? -2.993 6.501 -10.922 1.00 98.25 91 ASP A O 1
ATOM 721 N N . LEU A 1 92 ? -1.052 5.553 -10.323 1.00 98.06 92 LEU A N 1
ATOM 722 C CA . LEU A 1 92 ? -1.456 5.347 -8.929 1.00 98.06 92 LEU A CA 1
ATOM 723 C C . LEU A 1 92 ? -1.710 6.675 -8.201 1.00 98.06 92 LEU A C 1
ATOM 725 O O . LEU A 1 92 ? -2.693 6.800 -7.468 1.00 98.06 92 LEU A O 1
ATOM 729 N N . VAL A 1 93 ? -0.840 7.671 -8.399 1.00 97.81 93 VAL A N 1
ATOM 730 C CA . VAL A 1 93 ? -0.998 9.002 -7.793 1.00 97.81 93 VAL A CA 1
ATOM 731 C C . VAL A 1 93 ? -2.234 9.707 -8.352 1.00 97.81 93 VAL A C 1
ATOM 733 O O . VAL A 1 93 ? -3.018 10.251 -7.577 1.00 97.81 93 VAL A O 1
ATOM 736 N N . ALA A 1 94 ? -2.454 9.656 -9.668 1.00 98.19 94 ALA A N 1
ATOM 737 C CA . ALA A 1 94 ? -3.647 10.219 -10.298 1.00 98.19 94 ALA A CA 1
ATOM 738 C C . ALA A 1 94 ? -4.933 9.545 -9.797 1.00 98.19 94 ALA A C 1
ATOM 740 O O . ALA A 1 94 ? -5.928 10.222 -9.532 1.00 98.19 94 ALA A O 1
ATOM 741 N N . GLN A 1 95 ? -4.913 8.223 -9.605 1.00 97.88 95 GLN A N 1
ATOM 742 C CA . GLN A 1 95 ? -6.037 7.490 -9.032 1.00 97.88 95 GLN A CA 1
ATOM 743 C C . GLN A 1 95 ? -6.324 7.943 -7.594 1.00 97.88 95 GLN A C 1
ATOM 745 O O . GLN A 1 95 ? -7.479 8.231 -7.274 1.00 97.88 95 GLN A O 1
ATOM 750 N N . ALA A 1 96 ? -5.298 8.048 -6.744 1.00 98.06 96 ALA A N 1
ATOM 751 C CA . ALA A 1 96 ? -5.448 8.534 -5.374 1.00 98.06 96 ALA A CA 1
ATOM 752 C C . ALA A 1 96 ? -6.018 9.963 -5.331 1.00 98.06 96 ALA A C 1
ATOM 754 O O . ALA A 1 96 ? -6.963 10.217 -4.582 1.00 98.06 96 ALA A O 1
ATOM 755 N N . ASP A 1 97 ? -5.515 10.864 -6.181 1.00 98.00 97 ASP A N 1
ATOM 756 C CA . ASP A 1 97 ? -6.007 12.242 -6.302 1.00 98.00 97 ASP A CA 1
ATOM 757 C C . ASP A 1 97 ? -7.476 12.285 -6.748 1.00 98.00 97 ASP A C 1
ATOM 759 O O . ASP A 1 97 ? -8.305 12.935 -6.111 1.00 98.00 97 ASP A O 1
ATOM 763 N N . SER A 1 98 ? -7.843 11.492 -7.762 1.00 98.25 98 SER A N 1
ATOM 764 C CA . SER A 1 98 ? -9.226 11.408 -8.255 1.00 98.25 98 SER A CA 1
ATOM 765 C C . SER A 1 98 ? -10.228 10.929 -7.195 1.00 98.25 98 SER A C 1
ATOM 767 O O . SER A 1 98 ? -11.409 11.275 -7.253 1.00 98.25 98 SER A O 1
ATOM 769 N N . LEU A 1 99 ? -9.759 10.147 -6.216 1.00 97.56 99 LEU A N 1
ATOM 770 C CA . LEU A 1 99 ? -10.546 9.644 -5.089 1.00 97.56 99 LEU A CA 1
ATOM 771 C C . LEU A 1 99 ? -10.482 10.566 -3.857 1.00 97.56 99 LEU A C 1
ATOM 773 O O . LEU A 1 99 ? -11.156 10.305 -2.859 1.00 97.56 99 LEU A O 1
ATOM 777 N N . GLY A 1 100 ? -9.686 11.638 -3.904 1.00 97.62 100 GLY A N 1
ATOM 778 C CA . GLY A 1 100 ? -9.468 12.550 -2.780 1.00 97.62 100 GLY A CA 1
ATOM 779 C C . GLY A 1 100 ? -8.651 11.934 -1.639 1.00 97.62 100 GLY A C 1
ATOM 780 O O . GLY A 1 100 ? -8.803 12.326 -0.479 1.00 97.62 100 GLY A O 1
ATOM 781 N N . PHE A 1 101 ? -7.810 10.940 -1.928 1.00 97.50 101 PHE A N 1
ATOM 782 C CA . PHE A 1 101 ? -6.985 10.267 -0.928 1.00 97.50 101 PHE A CA 1
ATOM 783 C C . PHE A 1 101 ? -5.664 11.017 -0.744 1.00 97.50 101 PHE A C 1
ATOM 785 O O . PHE A 1 101 ? -4.799 10.997 -1.612 1.00 97.50 101 PHE A O 1
ATOM 792 N N . ALA A 1 102 ? -5.501 11.667 0.410 1.00 91.06 102 ALA A N 1
ATOM 793 C CA . ALA A 1 102 ? -4.359 12.545 0.682 1.00 91.06 102 ALA A CA 1
ATOM 794 C C . ALA A 1 102 ? -3.319 11.970 1.666 1.00 91.06 102 ALA A C 1
ATOM 796 O O . ALA A 1 102 ? -2.243 12.542 1.808 1.00 91.06 102 ALA A O 1
ATOM 797 N N . ASP A 1 103 ? -3.621 10.868 2.364 1.00 94.62 103 ASP A N 1
ATOM 798 C CA . ASP A 1 103 ? -2.785 10.321 3.449 1.00 94.62 103 ASP A CA 1
ATOM 799 C C . ASP A 1 103 ? -2.399 8.855 3.186 1.00 94.62 103 ASP A C 1
ATOM 801 O O . ASP A 1 103 ? -2.867 7.922 3.860 1.00 94.62 103 ASP A O 1
ATOM 805 N N . ILE A 1 104 ? -1.575 8.680 2.146 1.00 97.69 104 ILE A N 1
ATOM 806 C CA . ILE A 1 104 ? -0.984 7.410 1.705 1.00 97.69 104 ILE A CA 1
ATOM 807 C C . ILE A 1 104 ? 0.538 7.496 1.838 1.00 97.69 104 ILE A C 1
ATOM 809 O O . ILE A 1 104 ? 1.165 8.412 1.306 1.00 97.69 104 ILE A O 1
ATOM 813 N N . GLU A 1 105 ? 1.137 6.520 2.515 1.00 98.06 105 GLU A N 1
ATOM 814 C CA . GLU A 1 105 ? 2.577 6.283 2.464 1.00 98.06 105 GLU A CA 1
ATOM 815 C C . GLU A 1 105 ? 2.907 5.408 1.248 1.00 98.06 105 GLU A C 1
ATOM 817 O O . GLU A 1 105 ? 2.356 4.321 1.092 1.00 98.06 105 GLU A O 1
ATOM 822 N N . TRP A 1 106 ? 3.789 5.878 0.371 1.00 97.81 106 TRP A N 1
ATOM 823 C CA . TRP A 1 106 ? 4.164 5.161 -0.847 1.00 97.81 106 TRP A CA 1
ATOM 824 C C . TRP A 1 106 ? 5.418 4.324 -0.593 1.00 97.81 106 TRP A C 1
ATOM 826 O O . TRP A 1 106 ? 6.513 4.865 -0.441 1.00 97.81 106 TRP A O 1
ATOM 836 N N . ASP A 1 107 ? 5.256 3.005 -0.533 1.00 97.44 107 ASP A N 1
ATOM 837 C CA . ASP A 1 107 ? 6.356 2.049 -0.428 1.00 97.44 107 ASP A CA 1
ATOM 838 C C . ASP A 1 107 ? 6.805 1.641 -1.832 1.00 97.44 107 ASP A C 1
ATOM 840 O O . ASP A 1 107 ? 6.092 0.953 -2.565 1.00 97.44 107 ASP A O 1
ATOM 844 N N . MET A 1 108 ? 7.981 2.117 -2.233 1.00 95.69 108 MET A N 1
ATOM 845 C CA . MET A 1 108 ? 8.416 2.037 -3.623 1.00 95.69 108 MET A CA 1
ATOM 846 C C . MET A 1 108 ? 8.704 0.605 -4.076 1.00 95.69 108 MET A C 1
ATOM 848 O O . MET A 1 108 ? 8.461 0.295 -5.235 1.00 95.69 108 MET A O 1
ATOM 852 N N . TRP A 1 109 ? 9.240 -0.275 -3.227 1.00 96.06 109 TRP A N 1
ATOM 853 C CA . TRP A 1 109 ? 9.625 -1.610 -3.687 1.00 96.06 109 TRP A CA 1
ATOM 854 C C . TRP A 1 109 ? 9.685 -2.644 -2.569 1.00 96.06 109 TRP A C 1
ATOM 856 O O . TRP A 1 109 ? 10.310 -2.424 -1.534 1.00 96.06 109 TRP A O 1
ATOM 866 N N . ASN A 1 110 ? 9.116 -3.821 -2.821 1.00 96.38 110 ASN A N 1
ATOM 867 C CA . ASN A 1 110 ? 9.172 -4.948 -1.902 1.00 96.38 110 ASN A CA 1
ATOM 868 C C . ASN A 1 110 ? 10.505 -5.706 -1.992 1.00 96.38 110 ASN A C 1
ATOM 870 O O . ASN A 1 110 ? 10.872 -6.188 -3.061 1.00 96.38 110 ASN A O 1
ATOM 874 N N . GLU A 1 111 ? 11.192 -5.857 -0.856 1.00 95.50 111 GLU A N 1
ATOM 875 C CA . GLU A 1 111 ? 12.334 -6.772 -0.666 1.00 95.50 111 GLU A CA 1
ATOM 876 C C . GLU A 1 111 ? 13.376 -6.772 -1.813 1.00 95.50 111 GLU A C 1
ATOM 878 O O . GLU A 1 111 ? 13.689 -7.823 -2.381 1.00 95.50 111 GLU A O 1
ATOM 883 N N . PRO A 1 112 ? 13.983 -5.619 -2.159 1.00 94.88 112 PRO A N 1
ATOM 884 C CA . PRO A 1 112 ? 14.967 -5.533 -3.247 1.00 94.88 112 PRO A CA 1
ATOM 885 C C . PRO A 1 112 ? 16.259 -6.334 -2.985 1.00 94.88 112 PRO A C 1
ATOM 887 O O . PRO A 1 112 ? 17.108 -6.488 -3.860 1.00 94.88 112 PRO A O 1
ATOM 890 N N . ASN A 1 113 ? 16.436 -6.845 -1.768 1.00 93.44 113 ASN A N 1
ATOM 891 C CA . ASN A 1 113 ? 17.520 -7.739 -1.376 1.00 93.44 113 ASN A CA 1
ATOM 892 C C . ASN A 1 113 ? 17.226 -9.223 -1.666 1.00 93.44 113 ASN A C 1
ATOM 894 O O . ASN A 1 113 ? 18.094 -10.061 -1.419 1.00 93.44 113 ASN A O 1
ATOM 898 N N . TYR A 1 114 ? 16.033 -9.563 -2.162 1.00 94.50 114 TYR A N 1
ATOM 899 C CA . TYR A 1 114 ? 15.653 -10.929 -2.504 1.00 94.50 114 TYR A CA 1
ATOM 900 C C . TYR A 1 114 ? 15.461 -11.089 -4.019 1.00 94.50 114 TYR A C 1
ATOM 902 O O . TYR A 1 114 ? 14.717 -10.352 -4.664 1.00 94.50 114 TYR A O 1
ATOM 910 N N . SER A 1 115 ? 16.119 -12.094 -4.604 1.00 90.69 115 SER A N 1
ATOM 911 C CA . SER A 1 115 ? 16.209 -12.290 -6.063 1.00 90.69 115 SER A CA 1
ATOM 912 C C . SER A 1 115 ? 14.886 -12.639 -6.753 1.00 90.69 115 SER A C 1
ATOM 914 O O . SER A 1 115 ? 14.804 -12.648 -7.986 1.00 90.69 115 SER A O 1
ATOM 916 N N . GLN A 1 116 ? 13.849 -12.940 -5.976 1.00 91.25 116 GLN A N 1
ATOM 917 C CA . GLN A 1 116 ? 12.489 -13.070 -6.481 1.00 91.25 116 GLN A CA 1
ATOM 918 C C . GLN A 1 116 ? 11.886 -11.710 -6.855 1.00 91.25 116 GLN A C 1
ATOM 920 O O . GLN A 1 116 ? 11.135 -11.639 -7.821 1.00 91.25 116 GLN A O 1
ATOM 925 N N . PHE A 1 117 ? 12.235 -10.646 -6.129 1.00 94.62 117 PHE A N 1
ATOM 926 C CA . PHE A 1 117 ? 11.638 -9.319 -6.288 1.00 94.62 117 PHE A CA 1
ATOM 927 C C . PHE A 1 117 ? 12.575 -8.311 -6.951 1.00 94.62 117 PHE A C 1
ATOM 929 O O . PHE A 1 117 ? 12.117 -7.293 -7.459 1.00 94.62 117 PHE A O 1
ATOM 936 N N . TRP A 1 118 ? 13.880 -8.579 -6.992 1.00 94.50 118 TRP A N 1
ATOM 937 C CA . TRP A 1 118 ? 14.845 -7.718 -7.667 1.00 94.50 118 TRP A CA 1
ATOM 938 C C . TRP A 1 118 ? 16.081 -8.507 -8.086 1.00 94.50 118 TRP A C 1
ATOM 940 O O . TRP A 1 118 ? 16.742 -9.120 -7.250 1.00 94.50 118 TRP A O 1
ATOM 950 N N . ARG A 1 119 ? 16.433 -8.487 -9.377 1.00 91.69 119 ARG A N 1
ATOM 951 C CA . ARG A 1 119 ? 17.713 -9.063 -9.845 1.00 91.69 119 ARG A CA 1
ATOM 952 C C . ARG A 1 119 ? 18.637 -8.070 -10.534 1.00 91.69 119 ARG A C 1
ATOM 954 O O . ARG A 1 119 ? 19.687 -8.475 -11.032 1.00 91.69 119 ARG A O 1
ATOM 961 N N . ALA A 1 120 ? 18.280 -6.788 -10.556 1.00 88.44 120 ALA A N 1
ATOM 962 C CA . ALA A 1 120 ? 19.259 -5.764 -10.888 1.00 88.44 120 ALA A CA 1
ATOM 963 C C . ALA A 1 120 ? 20.276 -5.631 -9.735 1.00 88.44 120 ALA A C 1
ATOM 965 O O . ALA A 1 120 ? 20.117 -6.206 -8.657 1.00 88.44 120 ALA A O 1
ATOM 966 N N . SER A 1 121 ? 21.348 -4.875 -9.944 1.00 91.06 121 SER A N 1
ATOM 967 C CA . SER A 1 121 ? 22.314 -4.611 -8.875 1.00 91.06 121 SER A CA 1
ATOM 968 C C . SER A 1 121 ? 21.730 -3.693 -7.795 1.00 91.06 121 SER A C 1
ATOM 970 O O . SER A 1 121 ? 20.808 -2.918 -8.046 1.00 91.06 121 SER A O 1
ATOM 972 N N . THR A 1 122 ? 22.311 -3.722 -6.595 1.00 89.31 122 THR A N 1
ATOM 973 C CA . THR A 1 122 ? 22.008 -2.755 -5.527 1.00 89.31 122 THR A CA 1
ATOM 974 C C . THR A 1 122 ? 22.246 -1.314 -5.980 1.00 89.31 122 THR A C 1
ATOM 976 O O . THR A 1 122 ? 21.493 -0.421 -5.618 1.00 89.31 122 THR A O 1
ATOM 979 N N . GLN A 1 123 ? 23.253 -1.081 -6.826 1.00 91.00 123 GLN A N 1
ATOM 980 C CA . GLN A 1 123 ? 23.536 0.247 -7.371 1.00 91.00 123 GLN A CA 1
ATOM 981 C C . GLN A 1 123 ? 22.503 0.713 -8.404 1.00 91.00 123 GLN A C 1
ATOM 983 O O . GLN A 1 123 ? 22.418 1.898 -8.672 1.00 91.00 123 GLN A O 1
ATOM 988 N N . GLN A 1 124 ? 21.726 -0.198 -8.989 1.00 90.88 124 GLN A N 1
ATOM 989 C CA . GLN A 1 124 ? 20.590 0.165 -9.840 1.00 90.88 124 GLN A CA 1
ATOM 990 C C . GLN A 1 124 ? 19.308 0.409 -9.035 1.00 90.88 124 GLN A C 1
ATOM 992 O O . GLN A 1 124 ? 18.319 0.857 -9.607 1.00 90.88 124 GLN A O 1
ATOM 997 N N . PHE A 1 125 ? 19.293 0.041 -7.750 1.00 90.88 125 PHE A N 1
ATOM 998 C CA . PHE A 1 125 ? 18.158 0.272 -6.860 1.00 90.88 125 PHE A CA 1
ATOM 999 C C . PHE A 1 125 ? 18.197 1.673 -6.226 1.00 90.88 125 PHE A C 1
ATOM 1001 O O . PHE A 1 125 ? 17.144 2.270 -6.015 1.00 90.88 125 PHE A O 1
ATOM 1008 N N . TYR A 1 126 ? 19.399 2.177 -5.931 1.00 85.25 126 TYR A N 1
ATOM 1009 C CA . TYR A 1 126 ? 19.655 3.516 -5.383 1.00 85.25 126 TYR A CA 1
ATOM 1010 C C . TYR A 1 126 ? 19.957 4.541 -6.477 1.00 85.25 126 TYR A C 1
ATOM 1012 O O . TYR A 1 126 ? 19.594 5.721 -6.274 1.00 85.25 126 TYR A O 1
#

Foldseek 3Di:
DPDDPPDDDPLVVQEEEDPDACCPPHCVVVLVSLHAEYEYECPVVRRCLGCVVVCVVSVHAYEYELCNQLDQPQDCLDVVCVVSSVVSVVVVVVVCVVSVNDGYHYRDFDPCVDVSRHDDDPVSVD

Secondary structure (DSSP, 8-state):
-PPP---S---TT-EEES---SS-S-HHHHGGG---EEEE-SSGGGHHHHHHHHHHHTT-EEEEEHHHHH-SSS-TTSGGGHHHHHHHHHHHHHHHHHTT---EEEE--S-TTSTTT--S-GGGT-

Solvent-accessible surface area (backbone atoms only — not comparable to full-atom values): 7534 Å² total; per-residue (Å²): 132,83,78,82,85,86,68,79,91,74,50,87,83,30,59,42,77,54,90,57,50,74,70,40,72,48,61,88,70,48,58,83,65,48,50,44,33,38,40,25,34,65,57,75,88,29,26,45,74,63,22,46,68,54,39,51,74,64,69,24,45,41,31,37,38,47,32,70,61,69,49,63,88,61,62,49,54,41,76,93,30,35,65,62,48,54,48,48,54,50,52,54,51,50,50,34,54,76,71,69,57,85,75,69,44,78,40,72,65,64,59,67,91,36,73,80,49,31,79,66,56,73,79,43,73,108

Mean predicted aligned error: 4.1 Å

Nearest PDB structures (foldseek):
  1tqj-assembly1_B  TM=4.648E-01  e=1.495E+00  Synechocystis sp.
  7sbj-assembly1_C  TM=5.307E-01  e=4.800E+00  Stenotrophomonas maltophilia K279a
  7agk-assembly2_B  TM=4.703E-01  e=5.465E+00  Escherichia coli K-12

Sequence (126 aa):
MMGVDEGPAAYRATGFLHSFSPTAPSDDLVVPLKPRMFRLNAVFDNEAWTCYARVKQLGAKMQLVVSDSYGYDNWPGYNQYKSAWETTIADLVAQADSLGFADIEWDMWNEPNYSQFWRASTQQFY